Protein AF-A0A6V7J9M1-F1 (afdb_monomer)

InterPro domains:
  IPR011051 RmlC-like cupin domain superfamily [SSF51182] (1-66)
  IPR016305 Mannose-6-phosphate isomerase [PTHR10309] (1-67)

Solvent-accessible surface area (backbone atoms only — not comparable to full-atom values): 4809 Å² total; per-residue (Å²): 140,88,86,86,77,68,102,67,89,83,78,80,45,90,67,100,60,93,66,86,58,52,58,70,61,49,68,69,72,56,83,84,78,88,74,64,74,76,77,72,62,83,75,65,45,74,76,56,99,44,33,32,37,39,70,61,102,61,88,82,62,68,47,75,51,76,110

Foldseek 3Di:
DDDDDAPDPDDADDDPDPDDHPPVCVVVPDPPDDDDPVVPDQDWDDPDPFWTKGDDPDDRDIDIHGD

Structure (mmCIF, N/CA/C/O backbone):
data_AF-A0A6V7J9M1-F1
#
_entry.id   AF-A0A6V7J9M1-F1
#
loop_
_atom_site.group_PDB
_atom_site.id
_atom_site.type_symbol
_atom_site.label_atom_id
_atom_site.label_a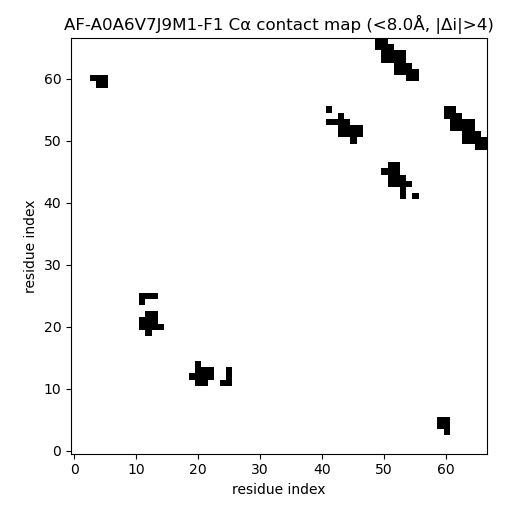lt_id
_atom_site.label_comp_id
_atom_site.label_asym_id
_atom_site.label_entity_id
_atom_site.label_seq_id
_atom_site.pdbx_PDB_ins_code
_atom_site.Cartn_x
_atom_site.Cartn_y
_atom_site.Cartn_z
_atom_site.occupancy
_atom_site.B_iso_or_equiv
_atom_site.auth_seq_id
_atom_site.auth_comp_id
_atom_site.auth_asym_id
_atom_site.auth_atom_id
_atom_site.pdbx_PDB_model_num
ATOM 1 N N . CYS A 1 1 ? 11.375 9.110 -3.508 1.00 88.56 1 CYS A N 1
ATOM 2 C CA . CYS A 1 1 ? 10.222 8.208 -3.313 1.00 88.56 1 CYS A CA 1
ATOM 3 C C . CYS A 1 1 ? 9.227 8.506 -4.425 1.00 88.56 1 CYS A C 1
ATOM 5 O O . CYS A 1 1 ? 9.047 9.682 -4.716 1.00 88.56 1 CYS A O 1
ATOM 7 N N . VAL A 1 2 ? 8.649 7.484 -5.053 1.00 94.25 2 VAL A N 1
ATOM 8 C CA . VAL A 1 2 ? 7.563 7.624 -6.034 1.00 94.25 2 VAL A CA 1
ATOM 9 C C . VAL A 1 2 ? 6.403 6.779 -5.527 1.00 94.25 2 VAL A C 1
ATOM 11 O O . VAL A 1 2 ? 6.624 5.650 -5.092 1.00 94.25 2 VAL A O 1
ATOM 14 N N . GLU A 1 3 ? 5.196 7.329 -5.567 1.00 95.38 3 GLU A N 1
ATOM 15 C CA . GLU A 1 3 ? 3.963 6.647 -5.180 1.00 95.38 3 GLU A CA 1
ATOM 16 C C . GLU A 1 3 ? 3.036 6.568 -6.394 1.00 95.38 3 GLU A C 1
ATOM 18 O O . GLU A 1 3 ? 2.936 7.514 -7.174 1.00 95.38 3 GLU A O 1
ATOM 23 N N . CYS A 1 4 ? 2.391 5.417 -6.573 1.00 95.00 4 CYS A N 1
ATOM 24 C CA . CYS A 1 4 ? 1.421 5.186 -7.633 1.00 95.00 4 CYS A CA 1
ATOM 25 C C . CYS A 1 4 ? 0.250 4.390 -7.059 1.00 95.00 4 CYS A C 1
ATOM 27 O O . CYS A 1 4 ? 0.448 3.455 -6.281 1.00 95.00 4 CYS A O 1
ATOM 29 N N . MET A 1 5 ? -0.964 4.787 -7.423 1.00 96.44 5 MET A N 1
ATOM 30 C CA . MET A 1 5 ? -2.208 4.239 -6.898 1.00 96.44 5 MET A CA 1
ATOM 31 C C . MET A 1 5 ? -3.299 4.302 -7.968 1.00 96.44 5 MET A C 1
ATOM 33 O O . MET A 1 5 ? -3.215 5.094 -8.906 1.00 96.44 5 MET A O 1
ATOM 37 N N . ALA A 1 6 ? -4.329 3.469 -7.818 1.00 96.75 6 ALA A N 1
ATOM 38 C CA . ALA A 1 6 ? -5.559 3.623 -8.587 1.00 96.75 6 ALA A CA 1
ATOM 39 C C . ALA A 1 6 ? -6.217 4.979 -8.267 1.00 96.75 6 ALA A C 1
ATOM 41 O O . ALA A 1 6 ? -5.959 5.566 -7.215 1.00 96.75 6 ALA A O 1
ATOM 42 N N . CYS A 1 7 ? -7.094 5.466 -9.147 1.00 96.06 7 CYS A N 1
ATOM 43 C CA . CYS A 1 7 ? -7.803 6.737 -8.965 1.00 96.06 7 CYS A CA 1
ATOM 44 C C . CYS A 1 7 ? -8.862 6.650 -7.844 1.00 96.06 7 CYS A C 1
ATOM 46 O O . CYS A 1 7 ? -10.057 6.572 -8.116 1.00 96.06 7 CYS A O 1
ATOM 48 N N . SER A 1 8 ? -8.430 6.628 -6.581 1.00 95.44 8 SER A N 1
ATOM 49 C CA . SER A 1 8 ? -9.298 6.554 -5.404 1.00 95.44 8 SER A CA 1
ATOM 50 C C . SER A 1 8 ? -8.660 7.234 -4.199 1.00 95.44 8 SER A C 1
ATOM 52 O O . SER A 1 8 ? -7.633 6.780 -3.709 1.00 95.44 8 SER A O 1
ATOM 54 N N . ASP A 1 9 ? -9.354 8.212 -3.626 1.00 96.06 9 ASP A N 1
ATOM 55 C CA . ASP A 1 9 ? -8.946 8.882 -2.384 1.00 96.06 9 ASP A CA 1
ATOM 56 C C . ASP A 1 9 ? -9.576 8.261 -1.120 1.00 96.06 9 ASP A C 1
ATOM 58 O O . ASP A 1 9 ? -9.510 8.829 -0.024 1.00 96.06 9 ASP A O 1
ATOM 62 N N . ASN A 1 10 ? -10.216 7.094 -1.249 1.00 96.50 10 ASN A N 1
ATOM 63 C CA . ASN A 1 10 ? -10.853 6.404 -0.129 1.00 96.50 10 ASN A CA 1
ATOM 64 C C . ASN A 1 10 ? -9.809 5.903 0.877 1.00 96.50 10 ASN A C 1
ATOM 66 O O . ASN A 1 10 ? -8.945 5.093 0.547 1.00 96.50 10 ASN A O 1
ATOM 70 N N . VAL A 1 11 ? -9.920 6.356 2.131 1.00 97.12 11 VAL A N 1
ATOM 71 C CA . VAL A 1 11 ? -8.999 5.987 3.215 1.00 97.12 11 VAL A CA 1
ATOM 72 C C . VAL A 1 11 ? -9.755 5.801 4.530 1.00 97.12 11 VAL A C 1
ATOM 74 O O . VAL A 1 11 ? -10.391 6.736 5.021 1.00 97.12 11 VAL A O 1
ATOM 77 N N . VAL A 1 12 ? -9.584 4.635 5.160 1.00 97.75 12 VAL A N 1
ATOM 78 C CA . VAL A 1 12 ? -9.978 4.375 6.555 1.00 97.75 12 VAL A CA 1
ATOM 79 C C . VAL A 1 12 ? -8.749 4.550 7.453 1.00 97.75 12 VAL A C 1
ATOM 81 O O . VAL A 1 12 ? -7.706 3.942 7.222 1.00 97.75 12 VAL A O 1
ATOM 84 N N . ARG A 1 13 ? -8.829 5.441 8.451 1.00 98.06 13 ARG A N 1
ATOM 85 C CA . ARG A 1 13 ? -7.674 5.863 9.271 1.00 98.06 13 ARG A CA 1
ATOM 86 C C . ARG A 1 13 ? -7.666 5.189 10.641 1.00 98.06 13 ARG A C 1
ATOM 88 O O . ARG A 1 13 ? -8.699 5.144 11.299 1.00 98.06 13 ARG A O 1
ATOM 95 N N . ALA A 1 14 ? -6.480 4.784 11.104 1.00 97.69 14 ALA A N 1
ATOM 96 C CA . ALA A 1 14 ? -6.289 4.129 12.404 1.00 97.69 14 ALA A CA 1
ATOM 97 C C . ALA A 1 14 ? -5.680 5.028 13.502 1.00 97.69 14 ALA A C 1
ATOM 99 O O . ALA A 1 14 ? -5.949 4.821 14.681 1.00 97.69 14 ALA A O 1
ATOM 100 N N . GLY A 1 15 ? -4.869 6.037 13.160 1.00 97.06 15 GLY A N 1
ATOM 101 C CA . GLY A 1 15 ? -4.139 6.832 14.157 1.00 97.06 15 GLY A CA 1
ATOM 102 C C . GLY A 1 15 ? -3.189 7.866 13.550 1.00 97.06 15 GLY A C 1
ATOM 103 O O . GLY A 1 15 ? -3.261 8.135 12.353 1.00 97.06 15 GLY A O 1
ATOM 104 N N . LEU A 1 16 ? -2.337 8.469 14.395 1.00 97.56 16 LEU A N 1
ATOM 105 C CA . LEU A 1 16 ? -1.352 9.512 14.033 1.00 97.56 16 LEU A CA 1
ATOM 106 C C . LEU A 1 16 ? -1.947 10.669 13.213 1.00 97.56 16 LEU A C 1
ATOM 108 O O . LEU A 1 16 ? -1.311 11.244 12.333 1.00 97.56 16 LEU A O 1
ATOM 112 N N . THR A 1 17 ? -3.210 10.996 13.481 1.00 97.38 17 THR A N 1
ATOM 113 C CA . THR A 1 17 ? -3.948 11.996 12.718 1.00 97.38 17 THR A CA 1
ATOM 114 C C . THR A 1 17 ? -5.046 12.648 13.559 1.00 97.38 17 THR A C 1
ATOM 116 O O . THR A 1 17 ? -5.771 11.942 14.279 1.00 97.38 17 THR A O 1
ATOM 119 N N . PRO A 1 18 ? -5.235 13.976 13.434 1.00 97.56 18 PRO A N 1
ATOM 120 C CA . PRO A 1 18 ? -6.390 14.660 14.005 1.00 97.56 18 PRO A CA 1
ATOM 121 C C . PRO A 1 18 ? -7.670 14.453 13.173 1.00 97.56 18 PRO A C 1
ATOM 123 O O . PRO A 1 18 ? -8.751 14.795 13.637 1.00 97.56 18 PRO A O 1
ATOM 126 N N . LYS A 1 19 ? -7.580 13.889 11.956 1.00 97.50 19 LYS A N 1
ATOM 127 C CA . LYS A 1 19 ? -8.733 13.668 11.064 1.00 97.50 19 LYS A CA 1
ATOM 128 C C . LYS A 1 19 ? -9.672 12.559 11.579 1.00 97.50 19 LYS A C 1
ATOM 130 O O . LYS A 1 19 ? -9.328 11.800 12.496 1.00 97.50 19 LYS A O 1
ATOM 135 N N . TYR A 1 20 ? -10.849 12.461 10.952 1.00 97.31 20 TYR A N 1
ATOM 136 C CA . TYR A 1 20 ? -11.864 11.441 11.239 1.00 97.31 20 TYR A CA 1
ATOM 137 C C . TYR A 1 20 ? -11.314 10.015 11.086 1.00 97.31 20 TYR A C 1
ATOM 139 O O . TYR A 1 20 ? -10.527 9.731 10.172 1.00 97.31 20 TYR A O 1
ATOM 147 N N . LYS A 1 21 ? -11.741 9.146 12.006 1.00 98.06 21 LYS A N 1
ATOM 148 C CA . LYS A 1 21 ? -11.360 7.738 12.132 1.00 98.06 21 LYS A CA 1
ATOM 149 C C . LYS A 1 21 ? -12.642 6.912 12.242 1.00 98.06 21 LYS A C 1
ATOM 151 O O . LYS A 1 21 ? -13.323 6.986 13.262 1.00 98.06 21 LYS A O 1
ATOM 156 N N . ASP A 1 22 ? -12.957 6.165 11.192 1.00 97.75 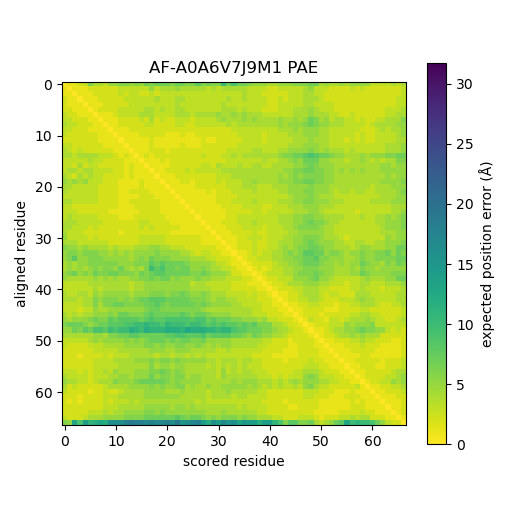22 ASP A N 1
ATOM 157 C CA . ASP A 1 22 ? -14.087 5.236 11.163 1.00 97.75 22 ASP A CA 1
ATOM 158 C C . ASP A 1 22 ? -13.665 3.896 11.783 1.00 97.75 22 ASP A C 1
ATOM 160 O O . ASP A 1 22 ? -13.153 3.002 11.107 1.00 97.75 22 ASP A O 1
ATOM 164 N N . VAL A 1 23 ? -13.772 3.811 13.111 1.00 97.88 23 VAL A N 1
ATOM 165 C CA . VAL A 1 23 ? -13.280 2.665 13.891 1.00 97.88 23 VAL A CA 1
ATOM 166 C C . VAL A 1 23 ? -14.050 1.369 13.597 1.00 97.88 23 VAL A C 1
ATOM 168 O O . VAL A 1 23 ? -13.381 0.351 13.418 1.00 97.88 23 VAL A O 1
ATOM 171 N N . PRO A 1 24 ? -15.399 1.354 13.517 1.00 98.25 24 PRO A N 1
ATOM 172 C CA . PRO A 1 24 ? -16.137 0.138 13.176 1.00 98.25 24 PRO A CA 1
ATOM 173 C C . PRO A 1 24 ? -15.714 -0.447 11.823 1.00 98.25 24 PRO A C 1
ATOM 175 O O . PRO A 1 24 ? -15.325 -1.613 11.768 1.00 98.25 24 PRO A O 1
ATOM 178 N N . THR A 1 25 ? -15.673 0.381 10.770 1.00 98.06 25 THR A N 1
ATOM 179 C CA . 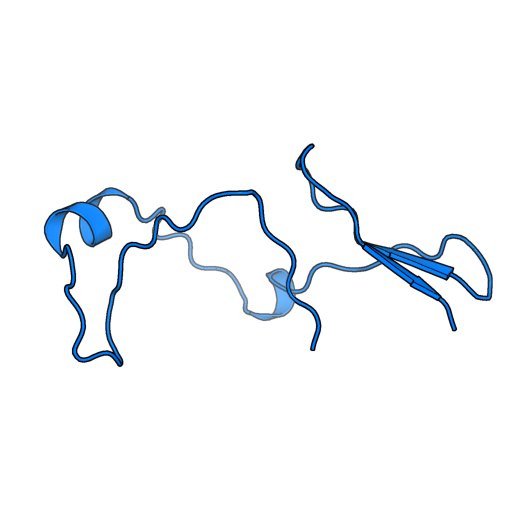THR A 1 25 ? -15.251 -0.054 9.4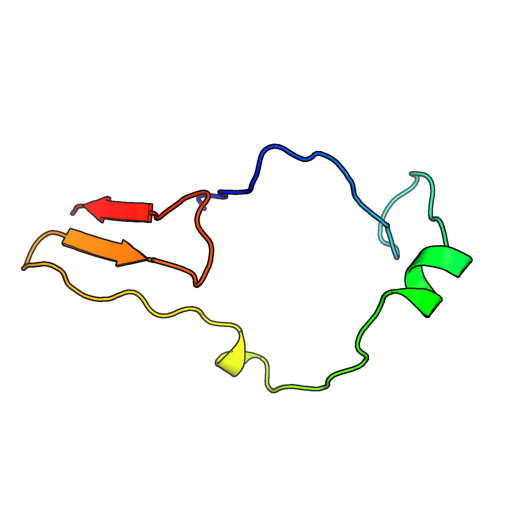28 1.00 98.06 25 THR A CA 1
ATOM 180 C C . THR A 1 25 ? -13.811 -0.566 9.431 1.00 98.06 25 THR A C 1
ATOM 182 O O . THR A 1 25 ? -13.511 -1.578 8.799 1.00 98.06 25 THR A O 1
ATOM 185 N N . LEU A 1 26 ? -12.910 0.092 10.173 1.00 98.12 26 LEU A N 1
ATOM 186 C CA . LEU A 1 26 ? -11.516 -0.341 10.296 1.00 98.12 26 LEU A CA 1
ATOM 187 C C . LEU A 1 26 ? -11.397 -1.755 10.875 1.00 98.12 26 LEU A C 1
ATOM 189 O O . LEU A 1 26 ? -10.621 -2.555 10.361 1.00 98.12 26 LEU A O 1
ATOM 193 N N . ILE A 1 27 ? -12.127 -2.053 11.952 1.00 97.88 27 ILE A N 1
ATOM 194 C CA . ILE A 1 27 ? -12.073 -3.363 12.616 1.00 97.88 27 ILE A CA 1
ATOM 195 C C . ILE A 1 27 ? -12.656 -4.451 11.707 1.00 97.88 27 ILE A C 1
ATOM 197 O O . ILE A 1 27 ? -12.123 -5.555 11.650 1.00 97.88 27 ILE A O 1
ATOM 201 N N . GLU A 1 28 ? -13.718 -4.140 10.967 1.00 98.25 28 GLU A N 1
ATOM 202 C CA . GLU A 1 28 ? -14.377 -5.099 10.081 1.00 98.25 28 GLU A CA 1
ATOM 203 C C . GLU A 1 28 ? -13.539 -5.444 8.837 1.00 98.25 28 GLU A C 1
ATOM 205 O O . GLU A 1 28 ? -13.460 -6.607 8.446 1.00 98.25 28 GLU A O 1
ATOM 210 N N . MET A 1 29 ? -12.890 -4.456 8.210 1.00 97.56 29 MET A N 1
ATOM 211 C CA . MET A 1 29 ? -12.276 -4.638 6.885 1.00 97.56 29 MET A CA 1
ATOM 212 C C . MET A 1 29 ? -10.874 -5.272 6.892 1.00 97.56 29 MET A C 1
ATOM 214 O O . MET A 1 29 ? -10.361 -5.659 5.837 1.00 97.56 29 MET A O 1
ATOM 218 N N . LEU A 1 30 ? -10.196 -5.322 8.042 1.00 97.69 30 LEU A N 1
ATOM 219 C CA . LEU A 1 30 ? -8.825 -5.828 8.124 1.00 97.69 30 LEU A CA 1
ATOM 220 C C . LEU A 1 30 ? -8.781 -7.354 7.985 1.00 97.69 30 LEU A C 1
ATOM 222 O O . LEU A 1 30 ? -9.574 -8.089 8.557 1.00 97.69 30 LEU A O 1
ATOM 226 N N . THR A 1 31 ? -7.773 -7.860 7.272 1.00 97.38 31 THR A N 1
ATOM 227 C CA . THR A 1 31 ? -7.587 -9.314 7.091 1.00 97.38 31 THR A CA 1
ATOM 228 C C . THR A 1 31 ? -6.860 -9.994 8.254 1.00 97.38 31 THR A C 1
ATOM 230 O O . THR A 1 31 ? -6.781 -11.220 8.279 1.00 97.38 31 THR A O 1
ATOM 233 N N . TYR A 1 32 ? -6.281 -9.215 9.179 1.00 95.62 32 TYR A N 1
ATOM 234 C CA . TYR A 1 32 ? -5.510 -9.679 10.345 1.00 95.62 32 TYR A CA 1
ATOM 235 C C . TYR A 1 32 ? -4.398 -10.709 10.041 1.00 95.62 32 TYR A C 1
ATOM 237 O O . TYR A 1 32 ? -4.002 -11.491 10.903 1.00 95.62 32 TYR A O 1
ATOM 245 N N . LYS A 1 33 ? -3.853 -10.705 8.816 1.00 95.19 33 LYS A N 1
ATOM 246 C CA . LYS A 1 33 ? -2.738 -11.575 8.415 1.00 95.19 33 LYS A CA 1
ATOM 247 C C . LYS A 1 33 ? -1.401 -11.022 8.912 1.00 95.19 33 LYS A C 1
ATOM 249 O O . LYS A 1 33 ? -0.981 -9.940 8.502 1.00 95.19 33 LYS A O 1
ATOM 254 N N . CYS A 1 34 ? -0.708 -11.796 9.743 1.00 94.50 34 CYS A N 1
ATOM 255 C CA . CYS A 1 34 ? 0.638 -11.480 10.216 1.00 94.50 34 CYS A CA 1
ATOM 256 C C . CYS A 1 34 ? 1.690 -12.077 9.274 1.00 94.50 34 CYS A C 1
ATOM 258 O O . CYS A 1 34 ? 1.765 -13.292 9.109 1.00 94.50 34 CYS A O 1
ATOM 260 N N . GLU A 1 35 ? 2.530 -11.230 8.684 1.00 93.62 35 GLU A N 1
ATOM 261 C CA . GLU A 1 35 ? 3.616 -11.632 7.785 1.00 93.62 35 GLU A CA 1
ATOM 262 C C . GLU A 1 35 ? 4.910 -10.912 8.175 1.00 93.62 35 GLU A C 1
ATOM 264 O O . GLU A 1 35 ? 4.882 -9.853 8.805 1.00 93.62 35 GLU A O 1
ATOM 269 N N . LYS A 1 36 ? 6.063 -11.473 7.795 1.00 95.19 36 LYS A N 1
ATOM 270 C CA . LYS A 1 36 ? 7.360 -10.828 8.039 1.00 95.19 36 LYS A CA 1
ATOM 271 C C . LYS A 1 36 ? 7.491 -9.570 7.179 1.00 95.19 36 LYS A C 1
ATOM 273 O O . LYS A 1 36 ? 7.084 -9.571 6.019 1.00 95.19 36 LYS A O 1
ATOM 278 N N . GLY A 1 37 ? 8.124 -8.527 7.718 1.00 91.25 37 GLY A N 1
ATOM 279 C CA . GLY A 1 37 ? 8.298 -7.247 7.017 1.00 91.25 37 GLY A CA 1
ATOM 280 C C . GLY A 1 37 ? 8.978 -7.385 5.651 1.00 91.25 37 GLY A C 1
ATOM 281 O O . GLY A 1 37 ? 8.554 -6.751 4.688 1.00 91.25 37 GLY A O 1
ATOM 282 N N . ASP A 1 38 ? 9.958 -8.2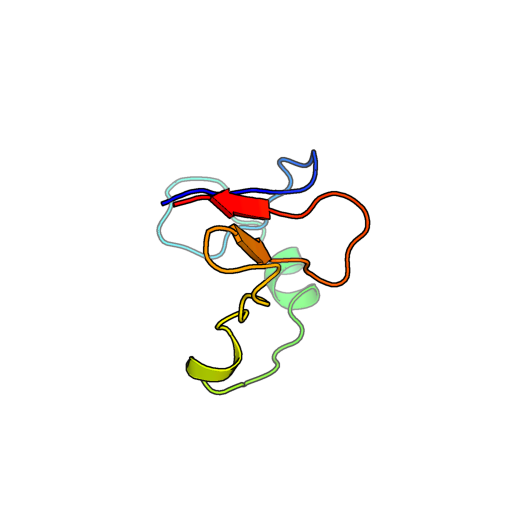83 5.527 1.00 92.44 38 ASP A N 1
ATOM 283 C CA . ASP A 1 38 ? 10.667 -8.508 4.262 1.00 92.44 38 ASP A CA 1
ATOM 284 C C . ASP A 1 38 ? 9.765 -9.055 3.144 1.00 92.44 38 ASP A C 1
ATOM 286 O O . ASP A 1 38 ? 10.024 -8.784 1.974 1.00 92.44 38 ASP A O 1
ATOM 290 N N . MET A 1 39 ? 8.666 -9.746 3.478 1.00 92.00 39 MET A N 1
ATOM 291 C CA . MET A 1 39 ? 7.702 -10.252 2.489 1.00 92.00 39 MET A CA 1
ATOM 292 C C . MET A 1 39 ? 6.874 -9.136 1.839 1.00 92.00 39 MET A C 1
ATOM 294 O O . MET A 1 39 ? 6.238 -9.362 0.815 1.00 92.00 39 MET A O 1
ATOM 298 N N . LYS A 1 40 ? 6.871 -7.926 2.412 1.00 91.00 40 LYS A N 1
ATOM 299 C CA . LYS A 1 40 ? 6.150 -6.769 1.862 1.00 91.00 40 LYS A CA 1
ATOM 300 C C . LYS A 1 40 ? 6.950 -6.014 0.800 1.00 91.00 40 LYS A C 1
ATOM 302 O O . LYS A 1 40 ? 6.402 -5.122 0.157 1.00 91.00 40 LYS A O 1
ATOM 307 N N . ARG A 1 41 ? 8.233 -6.345 0.605 1.00 92.50 41 ARG A N 1
ATOM 308 C CA . ARG A 1 41 ? 9.057 -5.736 -0.445 1.00 92.50 41 ARG A CA 1
ATOM 309 C C . ARG A 1 41 ? 8.716 -6.355 -1.794 1.00 92.50 41 ARG A C 1
ATOM 311 O O . ARG A 1 41 ? 9.052 -7.506 -2.062 1.00 92.50 41 ARG A O 1
ATOM 318 N N . PHE A 1 42 ? 8.074 -5.565 -2.645 1.00 91.50 42 PHE A N 1
ATOM 319 C CA . PHE A 1 42 ? 7.827 -5.939 -4.028 1.00 91.50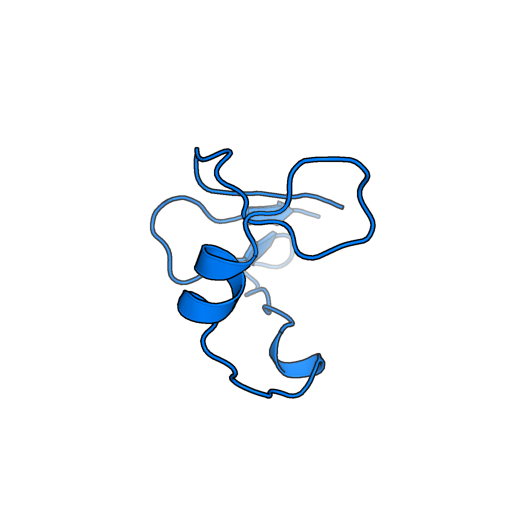 42 PHE A CA 1
ATOM 320 C C . PHE A 1 42 ? 9.126 -5.826 -4.838 1.00 91.50 42 PHE A C 1
ATOM 322 O O . PHE A 1 42 ? 9.774 -4.781 -4.821 1.00 91.50 42 PHE A O 1
ATOM 329 N N . GLN A 1 43 ? 9.516 -6.908 -5.511 1.00 91.69 43 GLN A N 1
ATOM 330 C CA . GLN A 1 43 ? 10.763 -6.971 -6.276 1.00 91.69 43 GLN A CA 1
ATOM 331 C C . GLN A 1 43 ? 10.518 -6.582 -7.733 1.00 91.69 43 GLN A C 1
ATOM 333 O O . GLN A 1 43 ? 9.544 -7.033 -8.342 1.00 91.69 43 GLN A O 1
ATOM 338 N N . GLY A 1 44 ? 11.402 -5.749 -8.279 1.00 93.19 44 GLY A N 1
ATOM 339 C CA . GLY A 1 44 ? 11.409 -5.420 -9.697 1.00 93.19 44 GLY A CA 1
ATOM 340 C C . GLY A 1 44 ? 11.981 -6.562 -10.536 1.00 93.19 44 GLY A C 1
ATOM 341 O O . GLY A 1 44 ? 12.714 -7.426 -10.051 1.00 93.19 44 GLY A O 1
ATOM 342 N N . VAL A 1 45 ? 11.618 -6.582 -11.814 1.00 95.56 45 VAL A N 1
ATOM 343 C CA . VAL A 1 45 ? 12.160 -7.508 -12.811 1.00 95.56 45 VAL A CA 1
ATOM 344 C C . VAL A 1 45 ? 12.986 -6.694 -13.797 1.00 95.56 45 VAL A C 1
ATOM 346 O O . 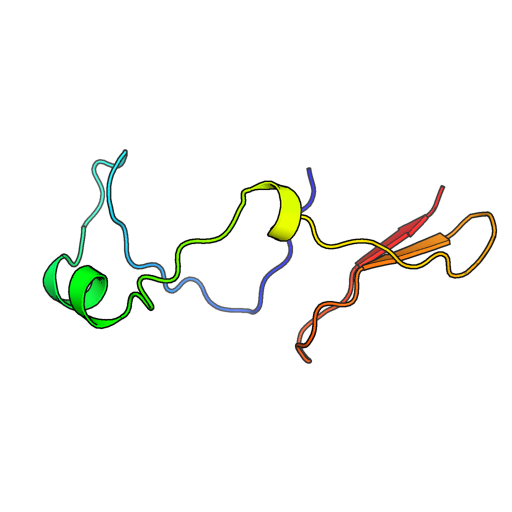VAL A 1 45 ? 12.483 -5.732 -14.374 1.00 95.56 45 VAL A O 1
ATOM 349 N N . LYS A 1 46 ? 14.250 -7.065 -14.011 1.00 95.81 46 LYS A N 1
ATOM 350 C CA . LYS A 1 46 ? 15.081 -6.415 -15.033 1.00 95.81 46 LYS A CA 1
ATOM 351 C C . LYS A 1 46 ? 14.503 -6.688 -16.421 1.00 95.81 46 LYS A C 1
ATOM 353 O O . LYS A 1 46 ? 14.324 -7.848 -16.787 1.00 95.81 46 LYS A O 1
ATOM 358 N N . LEU A 1 47 ? 14.211 -5.626 -17.166 1.00 93.38 47 LEU A N 1
ATOM 359 C CA . LEU A 1 47 ? 13.833 -5.707 -18.577 1.00 93.38 47 LEU A CA 1
ATOM 360 C C . LEU A 1 47 ? 15.086 -5.776 -19.453 1.00 93.38 47 LEU A C 1
ATOM 362 O O . LEU A 1 47 ? 15.156 -6.599 -20.362 1.00 93.38 47 LEU A O 1
ATOM 366 N N . ASP A 1 48 ? 16.081 -4.947 -19.135 1.00 93.44 48 ASP A N 1
ATOM 367 C CA . ASP A 1 48 ? 17.389 -4.906 -19.784 1.00 93.44 48 ASP A CA 1
ATOM 368 C C . ASP A 1 48 ? 18.451 -4.309 -18.829 1.00 93.44 48 ASP A C 1
ATOM 370 O O . ASP A 1 48 ? 18.270 -4.296 -17.608 1.00 93.44 48 ASP A O 1
ATOM 374 N N . ASN A 1 49 ? 19.595 -3.871 -19.365 1.00 94.12 49 ASN A N 1
ATOM 375 C CA . ASN A 1 49 ? 20.696 -3.302 -18.578 1.00 94.12 49 ASN A CA 1
ATOM 376 C C . ASN A 1 49 ? 20.406 -1.905 -18.006 1.00 94.12 49 ASN A C 1
ATOM 378 O O . ASN A 1 49 ? 21.137 -1.467 -17.123 1.00 94.12 49 ASN A O 1
ATOM 382 N N . PHE A 1 50 ? 19.377 -1.226 -18.506 1.00 94.44 50 PHE A N 1
ATOM 383 C CA . PHE A 1 50 ? 19.031 0.158 -18.184 1.00 94.44 50 PHE A CA 1
ATOM 384 C C . PHE A 1 50 ? 17.612 0.289 -17.624 1.00 94.44 50 PHE A C 1
ATOM 386 O O . PHE A 1 50 ? 17.255 1.350 -17.123 1.00 94.44 50 PHE A O 1
ATOM 393 N N . ALA A 1 51 ? 16.795 -0.766 -17.694 1.00 96.19 51 ALA A N 1
ATOM 394 C CA . ALA A 1 51 ? 15.400 -0.733 -17.284 1.00 96.19 51 ALA A CA 1
ATOM 395 C C . ALA A 1 51 ? 15.014 -1.871 -16.326 1.00 96.19 51 ALA A C 1
ATOM 397 O O . ALA A 1 51 ? 15.282 -3.054 -16.555 1.00 96.19 51 ALA A O 1
ATOM 398 N N . GLU A 1 52 ? 14.279 -1.512 -15.275 1.00 96.75 52 GLU A N 1
ATOM 399 C CA . GLU A 1 52 ? 13.664 -2.422 -14.308 1.00 96.75 52 GLU A CA 1
ATOM 400 C C . GLU A 1 52 ? 12.163 -2.128 -14.196 1.00 96.75 52 GLU A C 1
ATOM 402 O O . GLU A 1 52 ? 11.754 -0.974 -14.062 1.00 96.75 52 GLU A O 1
ATOM 407 N N . VAL A 1 53 ? 11.324 -3.167 -14.245 1.00 96.81 53 VAL A N 1
ATOM 408 C CA . VAL A 1 53 ? 9.864 -3.042 -14.162 1.00 96.81 53 VAL A CA 1
ATOM 409 C C . VAL A 1 53 ? 9.315 -3.543 -12.833 1.00 96.81 53 VAL A C 1
ATOM 411 O O . VAL A 1 53 ? 9.602 -4.649 -12.382 1.00 96.81 53 VAL A O 1
ATOM 414 N N . PHE A 1 54 ? 8.429 -2.746 -12.248 1.00 96.94 54 PHE A N 1
ATOM 415 C CA . PHE A 1 54 ? 7.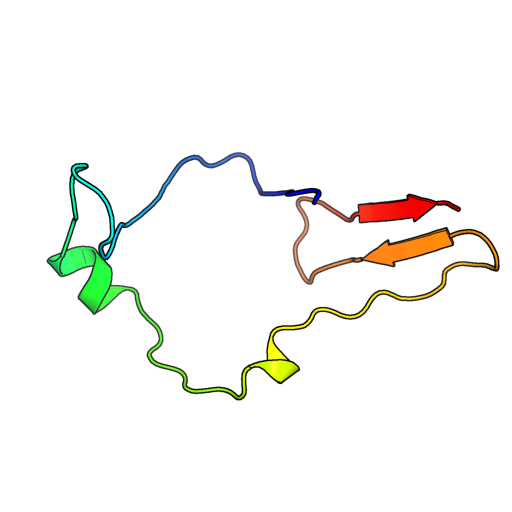640 -3.067 -11.071 1.00 96.94 54 PHE A CA 1
ATOM 416 C C . PHE A 1 54 ? 6.172 -3.211 -11.492 1.00 96.94 54 PHE A C 1
ATOM 418 O O . PHE A 1 54 ? 5.466 -2.219 -11.691 1.00 96.94 54 PHE A O 1
ATOM 425 N N . LYS A 1 55 ? 5.715 -4.459 -11.664 1.00 95.81 55 LYS A N 1
ATOM 426 C CA . LYS A 1 55 ? 4.361 -4.792 -12.137 1.00 95.81 55 LYS A CA 1
ATOM 427 C C . LYS A 1 55 ? 3.559 -5.559 -11.072 1.00 95.81 55 LYS A C 1
ATOM 429 O O . LYS A 1 55 ? 3.590 -6.792 -11.076 1.00 95.81 55 LYS A 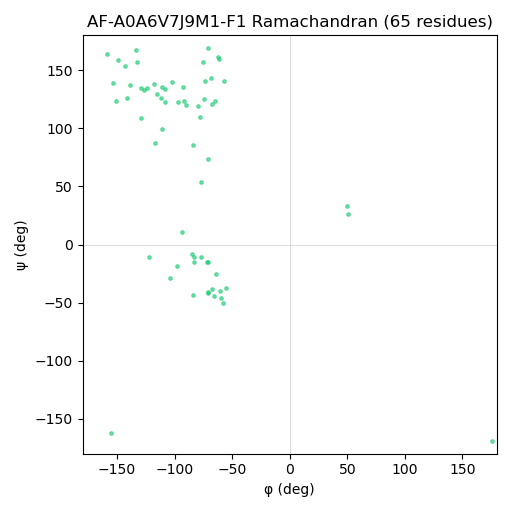O 1
ATOM 434 N N . PRO A 1 56 ? 2.859 -4.868 -10.152 1.00 94.81 56 PRO A N 1
ATOM 435 C CA . PRO A 1 56 ? 1.976 -5.525 -9.189 1.00 94.81 56 PRO A CA 1
ATOM 436 C C . PRO A 1 56 ? 0.823 -6.278 -9.891 1.00 94.81 56 PRO A C 1
ATOM 438 O O . PRO A 1 56 ? 0.517 -5.987 -11.049 1.00 94.81 56 PRO A O 1
ATOM 441 N N . PRO A 1 57 ? 0.154 -7.238 -9.218 1.00 93.94 57 PRO A N 1
ATOM 442 C CA . PRO A 1 57 ? -0.935 -8.040 -9.788 1.00 93.94 57 PRO A CA 1
ATOM 443 C C . PRO A 1 57 ? -2.265 -7.260 -9.870 1.00 93.94 57 PRO A C 1
ATOM 445 O O . PRO A 1 57 ? -3.295 -7.697 -9.363 1.00 93.94 57 PRO A O 1
ATOM 448 N N . ILE A 1 58 ? -2.237 -6.088 -10.502 1.00 94.44 58 ILE A N 1
ATOM 449 C CA . ILE A 1 58 ? -3.379 -5.201 -10.757 1.00 94.44 58 ILE A CA 1
ATOM 450 C C . ILE A 1 58 ? -3.350 -4.738 -12.218 1.00 94.44 58 ILE A C 1
ATOM 452 O O . ILE A 1 58 ? -2.365 -4.946 -12.928 1.00 94.44 58 ILE A O 1
ATOM 456 N N . LYS A 1 59 ? -4.444 -4.138 -12.690 1.00 95.50 59 LYS A N 1
ATOM 457 C CA . LYS A 1 59 ? -4.575 -3.700 -14.092 1.00 95.50 59 LYS A CA 1
ATOM 458 C C . LYS A 1 59 ? -4.266 -2.219 -14.286 1.00 95.50 59 LYS A C 1
ATOM 460 O O . LYS A 1 59 ? -4.019 -1.799 -15.409 1.00 95.50 59 LYS A O 1
ATOM 465 N N . ASP A 1 60 ? -4.306 -1.458 -13.203 1.00 96.56 60 ASP A N 1
ATOM 466 C CA . ASP A 1 60 ? -4.336 -0.002 -13.203 1.00 96.56 60 ASP A CA 1
ATOM 467 C C . ASP A 1 60 ? -3.000 0.607 -13.642 1.00 96.56 60 ASP A C 1
ATOM 469 O O . ASP A 1 60 ? -2.989 1.577 -14.396 1.00 96.56 60 ASP A O 1
ATOM 473 N N . PHE A 1 61 ? -1.872 0.042 -13.195 1.00 96.12 61 PHE A N 1
ATOM 474 C CA . PHE A 1 61 ? -0.550 0.603 -13.476 1.00 96.12 61 PHE A CA 1
ATOM 475 C C . PHE A 1 61 ? 0.606 -0.402 -13.340 1.00 96.12 61 PHE A C 1
ATOM 477 O O . PHE A 1 61 ? 0.496 -1.455 -12.709 1.00 96.12 61 PHE A O 1
ATOM 484 N N . ALA A 1 62 ? 1.751 -0.017 -13.907 1.00 96.44 62 ALA A N 1
ATOM 485 C CA . ALA A 1 62 ? 3.079 -0.572 -13.652 1.00 96.44 62 ALA A CA 1
ATOM 486 C C . ALA A 1 62 ? 4.103 0.575 -13.693 1.00 96.44 62 ALA A C 1
ATOM 488 O O . ALA A 1 62 ? 3.871 1.581 -14.363 1.00 96.44 62 ALA A O 1
ATOM 489 N N . VAL A 1 63 ? 5.230 0.430 -12.996 1.00 96.88 63 VAL A N 1
ATOM 490 C CA . VAL A 1 63 ? 6.287 1.454 -12.948 1.00 96.88 63 VAL A CA 1
ATOM 491 C C . VAL A 1 63 ? 7.553 0.903 -13.588 1.00 96.88 63 VAL A C 1
ATOM 493 O O . VAL A 1 63 ? 7.993 -0.186 -13.234 1.00 96.88 63 VAL A O 1
ATOM 496 N N . VAL A 1 64 ? 8.149 1.653 -14.516 1.00 96.81 64 VAL A N 1
ATOM 497 C CA . VAL A 1 64 ? 9.463 1.337 -15.092 1.00 96.81 64 VAL A CA 1
ATOM 498 C C . VAL A 1 64 ? 10.473 2.338 -14.551 1.00 96.81 64 VAL A C 1
ATOM 500 O O . VAL A 1 64 ? 10.292 3.546 -14.693 1.00 96.81 64 VAL A O 1
ATOM 503 N N . LYS A 1 65 ? 11.526 1.831 -13.916 1.00 95.56 65 LYS A N 1
ATOM 504 C CA . LYS A 1 65 ? 12.699 2.603 -13.522 1.00 95.56 65 LYS A CA 1
ATOM 505 C C . LYS A 1 65 ? 13.717 2.504 -14.654 1.00 95.56 65 LYS A C 1
ATOM 507 O O . LYS A 1 65 ? 14.087 1.394 -15.026 1.00 95.56 65 LYS A O 1
ATOM 512 N N . ILE A 1 66 ? 14.143 3.649 -15.174 1.00 95.19 66 ILE A N 1
ATOM 513 C CA . ILE A 1 66 ? 15.187 3.765 -16.197 1.00 95.19 66 ILE A CA 1
ATOM 514 C C . ILE A 1 66 ? 16.409 4.418 -15.542 1.00 95.19 66 ILE A C 1
ATOM 516 O O . ILE A 1 66 ? 16.234 5.378 -14.785 1.00 95.19 66 ILE A O 1
ATOM 520 N N . GLU A 1 67 ? 17.601 3.882 -15.798 1.00 84.81 67 GLU A N 1
ATOM 521 C CA . GLU A 1 67 ? 18.900 4.432 -15.371 1.00 84.81 67 GLU A CA 1
ATOM 522 C C . GLU A 1 67 ? 19.651 5.123 -16.513 1.00 84.81 67 GLU A C 1
ATOM 524 O O . GLU A 1 67 ? 19.622 4.606 -17.654 1.00 84.81 67 GLU A O 1
#

Radius of gyration: 16.45 Å; Cα contacts (8 Å, |Δi|>4): 56; chains: 1; bounding box: 37×26×34 Å

Organism: NCBI:txid1563983

Mean predicted aligned error: 3.57 Å

Secondary structure (DSSP, 8-state):
------S-------SS-SS---HHHHHHH-------GGGG-PPPEE-SSSEEEE--SSSS--EEEE-

Sequence (67 aa):
CVECMACSDNVVRAGLTPKYKDVPTLIEMLTYKCEKGDMKRFQGVKLDNFAEVFKPPIKDFAVVKIE

pLDDT: mean 95.5, std 2.48, range [84.81, 98.25]